Protein AF-A0A550H4Y6-F1 (afdb_monomer_lite)

Radius of gyration: 12.92 Å; chains: 1; bounding box: 31×26×28 Å

Sequence (74 aa):
MASTDPVAVDYWASKNILCQLASENGDNISTMDPDNTSTGEFGDWLRLSMDELNAAGYPFTIDPEKISVYVDSK

Structure (mmCIF, N/CA/C/O backbone):
data_AF-A0A550H4Y6-F1
#
_entry.id   AF-A0A550H4Y6-F1
#
loop_
_atom_site.group_PDB
_atom_site.id
_atom_site.type_symbol
_atom_site.label_atom_id
_atom_site.label_alt_id
_atom_site.label_comp_id
_atom_site.label_asym_id
_atom_site.label_entity_id
_atom_site.label_seq_id
_atom_site.pdbx_PDB_ins_code
_atom_site.Cartn_x
_atom_site.Cartn_y
_atom_site.Cartn_z
_atom_site.occupancy
_atom_site.B_iso_or_equiv
_atom_site.auth_seq_id
_atom_site.auth_comp_id
_atom_site.auth_asym_id
_atom_site.auth_atom_id
_atom_site.pdbx_PDB_model_num
ATOM 1 N N . MET A 1 1 ? -0.256 7.185 13.172 1.00 52.88 1 MET A N 1
ATOM 2 C CA . MET A 1 1 ? -0.777 5.813 13.377 1.00 52.88 1 MET A CA 1
ATOM 3 C C . MET A 1 1 ? -0.075 4.774 12.504 1.00 52.88 1 MET A C 1
ATOM 5 O O . MET A 1 1 ? -0.396 3.605 12.634 1.00 52.88 1 MET A O 1
ATOM 9 N N . ALA A 1 2 ? 0.928 5.145 11.694 1.00 57.59 2 ALA A N 1
ATOM 10 C CA . ALA A 1 2 ? 1.660 4.165 10.896 1.00 57.59 2 ALA A CA 1
ATOM 11 C C . ALA A 1 2 ? 2.342 3.080 11.759 1.00 57.59 2 ALA A C 1
ATOM 13 O O . ALA A 1 2 ? 2.226 1.910 11.452 1.00 57.59 2 ALA A O 1
ATOM 14 N N . SER A 1 3 ? 2.946 3.401 12.914 1.00 65.44 3 SER A N 1
ATOM 15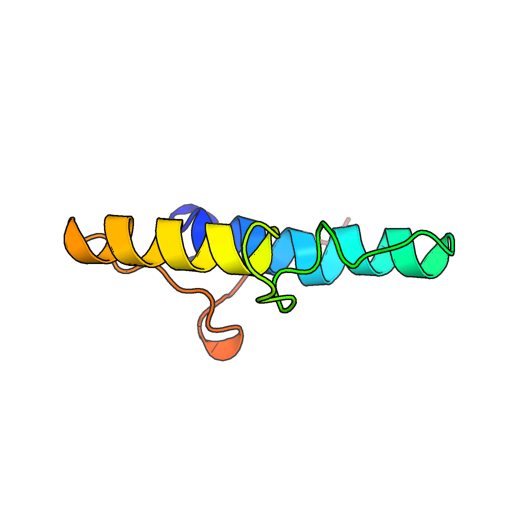 C CA . SER A 1 3 ? 3.671 2.373 13.697 1.00 65.44 3 SER A CA 1
ATOM 16 C C . SER A 1 3 ? 2.808 1.227 14.256 1.00 65.44 3 SER A C 1
ATOM 18 O O . SER A 1 3 ? 3.364 0.253 14.751 1.00 65.44 3 SER A O 1
ATOM 20 N N . THR A 1 4 ? 1.477 1.350 14.246 1.00 81.94 4 THR A N 1
ATOM 21 C CA . THR A 1 4 ? 0.533 0.302 14.678 1.00 81.94 4 THR A CA 1
ATOM 22 C C . THR A 1 4 ? -0.224 -0.331 13.514 1.00 81.94 4 THR A C 1
ATOM 24 O O . THR A 1 4 ? -0.956 -1.291 13.727 1.00 81.94 4 THR A O 1
ATOM 27 N N . ASP A 1 5 ? -0.069 0.222 12.314 1.00 91.50 5 ASP A N 1
ATOM 28 C CA . ASP A 1 5 ? -0.709 -0.222 11.085 1.00 91.50 5 ASP A CA 1
ATOM 29 C C . ASP A 1 5 ? 0.395 -0.647 10.097 1.00 91.50 5 ASP A C 1
ATOM 31 O O . ASP A 1 5 ? 0.967 0.198 9.400 1.00 91.50 5 ASP A O 1
ATOM 35 N N . PRO A 1 6 ? 0.754 -1.944 10.061 1.00 92.12 6 PRO A N 1
ATOM 36 C CA . PRO A 1 6 ? 1.810 -2.437 9.182 1.00 92.12 6 PRO A CA 1
ATOM 37 C C . PRO A 1 6 ? 1.476 -2.224 7.699 1.00 92.12 6 PRO A C 1
ATOM 39 O O . PRO A 1 6 ? 2.379 -1.952 6.914 1.00 92.12 6 PRO A O 1
ATOM 42 N N . VAL A 1 7 ? 0.192 -2.252 7.324 1.00 95.38 7 VAL A N 1
ATOM 43 C CA . VAL A 1 7 ? -0.257 -1.997 5.947 1.00 95.38 7 VAL A CA 1
ATOM 44 C C . VAL A 1 7 ? 0.046 -0.551 5.555 1.00 95.38 7 VAL A C 1
ATOM 46 O O . VAL A 1 7 ? 0.603 -0.300 4.486 1.00 95.38 7 VAL A O 1
ATOM 49 N N . ALA A 1 8 ? -0.259 0.403 6.438 1.00 95.19 8 ALA A N 1
ATOM 50 C CA . ALA A 1 8 ? 0.048 1.813 6.224 1.00 95.19 8 ALA A CA 1
ATOM 51 C C . ALA A 1 8 ? 1.556 2.074 6.093 1.00 95.19 8 ALA A C 1
ATOM 53 O O . ALA A 1 8 ? 1.970 2.914 5.289 1.00 95.19 8 ALA A O 1
ATOM 54 N N . VAL A 1 9 ? 2.380 1.376 6.883 1.00 94.19 9 VAL A N 1
ATOM 55 C CA . VAL A 1 9 ? 3.846 1.486 6.811 1.00 94.19 9 VAL A CA 1
ATOM 56 C C . VAL A 1 9 ? 4.358 0.962 5.481 1.00 94.19 9 VAL A C 1
ATOM 58 O O . VAL A 1 9 ? 5.092 1.682 4.806 1.00 94.19 9 VAL A O 1
ATOM 61 N N . ASP A 1 10 ? 3.943 -0.240 5.086 1.00 95.12 10 ASP A N 1
ATOM 62 C CA . ASP A 1 10 ? 4.386 -0.869 3.843 1.00 95.12 10 ASP A CA 1
ATOM 63 C C . ASP A 1 10 ? 3.946 -0.059 2.621 1.00 95.12 10 ASP A C 1
ATOM 65 O O . ASP A 1 10 ? 4.753 0.186 1.720 1.00 95.12 10 ASP A O 1
ATOM 69 N N . TYR A 1 11 ? 2.707 0.445 2.620 1.00 96.25 11 TYR A N 1
ATOM 70 C CA . TYR A 1 11 ? 2.210 1.346 1.582 1.00 96.25 11 TYR A CA 1
ATOM 71 C C . TYR A 1 11 ? 3.067 2.616 1.491 1.00 96.25 11 TYR A C 1
ATOM 73 O O . TYR A 1 11 ? 3.573 2.969 0.422 1.00 96.25 11 TYR A O 1
ATOM 81 N N . TRP A 1 12 ? 3.258 3.315 2.615 1.00 95.19 12 TRP A N 1
ATOM 82 C CA . TRP A 1 12 ? 3.950 4.600 2.619 1.00 95.19 12 TRP A CA 1
ATOM 83 C C . TRP A 1 12 ? 5.434 4.463 2.280 1.00 95.19 12 TRP A C 1
ATOM 85 O O . TRP A 1 12 ? 5.936 5.243 1.471 1.00 95.19 12 TRP A O 1
ATOM 95 N N . ALA A 1 13 ? 6.126 3.480 2.859 1.00 95.06 13 ALA A N 1
ATOM 96 C CA . ALA A 1 13 ? 7.551 3.263 2.631 1.00 95.06 13 ALA A CA 1
ATOM 97 C C . ALA A 1 13 ? 7.826 2.820 1.190 1.00 95.06 13 ALA A C 1
ATOM 99 O O . ALA A 1 13 ? 8.741 3.343 0.550 1.00 95.06 13 ALA A O 1
ATOM 100 N N . SER A 1 14 ? 7.006 1.917 0.645 1.00 96.44 14 SER A N 1
ATOM 101 C CA . SER A 1 14 ? 7.173 1.467 -0.739 1.00 96.44 14 SER A CA 1
ATOM 102 C C . SER A 1 14 ? 6.962 2.615 -1.718 1.00 96.44 14 SER A C 1
ATOM 104 O O . SER A 1 14 ? 7.790 2.821 -2.601 1.00 96.44 14 SER A O 1
ATOM 106 N N . LYS A 1 15 ? 5.921 3.430 -1.514 1.00 95.50 15 LYS A N 1
ATOM 107 C CA . LYS A 1 15 ? 5.597 4.561 -2.391 1.00 95.50 15 LYS A CA 1
ATOM 108 C C . LYS A 1 15 ? 6.599 5.713 -2.306 1.00 95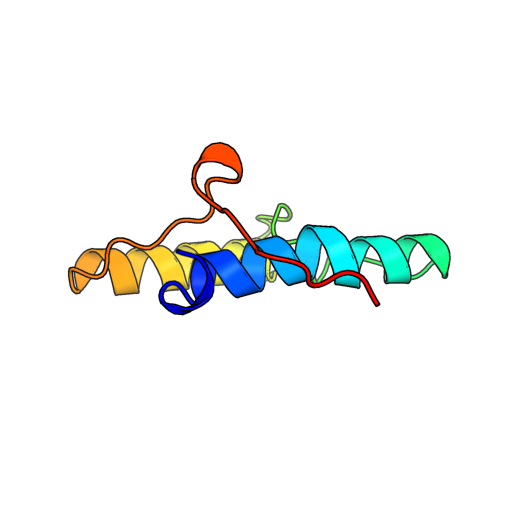.50 15 LYS A C 1
ATOM 110 O O . LYS A 1 15 ? 7.057 6.202 -3.332 1.00 95.50 15 LYS A O 1
ATOM 115 N N . ASN A 1 16 ? 6.929 6.158 -1.093 1.00 94.62 16 ASN A N 1
ATOM 116 C CA . ASN A 1 16 ? 7.669 7.408 -0.875 1.00 94.62 16 ASN A CA 1
ATOM 117 C C . ASN A 1 16 ? 9.179 7.212 -0.704 1.00 94.62 16 ASN A C 1
ATOM 119 O O . ASN A 1 16 ? 9.909 8.194 -0.689 1.00 94.62 16 ASN A O 1
ATOM 123 N N . ILE A 1 17 ? 9.657 5.976 -0.531 1.00 94.94 17 ILE A N 1
ATOM 124 C CA . ILE A 1 17 ? 11.090 5.693 -0.391 1.00 94.94 17 ILE A CA 1
ATOM 125 C C . ILE A 1 17 ? 11.539 4.749 -1.502 1.00 94.94 17 ILE A C 1
ATOM 127 O O . ILE A 1 17 ? 12.375 5.128 -2.317 1.00 94.94 17 ILE A O 1
ATOM 131 N N . LEU A 1 18 ? 10.988 3.532 -1.560 1.00 95.50 18 LEU A N 1
ATOM 132 C CA . LEU A 1 18 ? 11.508 2.495 -2.459 1.00 95.50 18 LEU A CA 1
ATOM 133 C C . LEU A 1 18 ? 11.269 2.834 -3.932 1.00 95.50 18 LEU A C 1
ATOM 135 O O . LEU A 1 18 ? 12.224 2.878 -4.702 1.00 95.50 18 LEU A O 1
ATOM 139 N N . CYS A 1 19 ?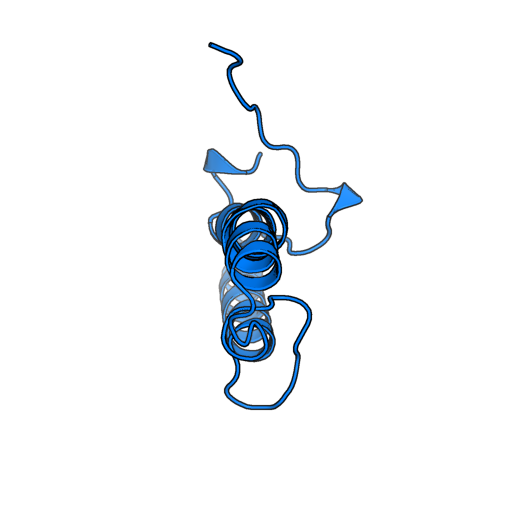 10.025 3.140 -4.310 1.00 96.50 19 CYS A N 1
ATOM 140 C CA . CYS A 1 19 ? 9.680 3.514 -5.682 1.00 96.50 19 CYS A CA 1
ATOM 141 C C . CYS A 1 19 ? 10.397 4.793 -6.110 1.00 96.50 19 CYS A C 1
ATOM 143 O O . CYS A 1 19 ? 10.852 4.883 -7.248 1.00 96.50 19 CYS A O 1
ATOM 145 N N . GLN A 1 20 ? 10.538 5.762 -5.200 1.00 94.94 20 GLN A N 1
ATOM 146 C CA . GLN A 1 20 ? 11.260 6.995 -5.489 1.00 94.94 20 GLN A CA 1
ATOM 147 C C . GLN A 1 20 ? 12.733 6.710 -5.821 1.00 94.94 20 GLN A C 1
ATOM 149 O O . GLN A 1 20 ? 13.196 7.078 -6.897 1.00 94.94 20 GLN A O 1
ATOM 154 N N . 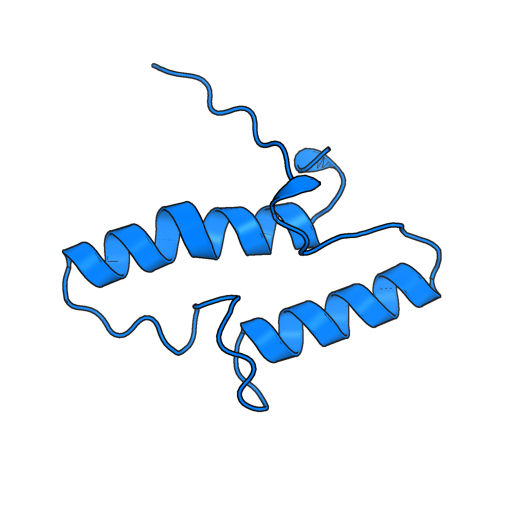LEU A 1 21 ? 13.449 5.997 -4.947 1.00 96.44 21 LEU A N 1
ATOM 155 C CA . LEU A 1 21 ? 14.867 5.683 -5.150 1.00 96.44 21 LEU A CA 1
ATOM 156 C C . LEU A 1 21 ? 15.101 4.770 -6.361 1.00 96.44 21 LEU A C 1
ATOM 158 O O . LEU A 1 21 ? 16.038 4.985 -7.126 1.00 96.44 21 LEU A O 1
ATOM 162 N N . ALA A 1 22 ? 14.248 3.764 -6.558 1.00 95.62 22 ALA A N 1
ATOM 163 C CA . ALA A 1 22 ? 14.319 2.879 -7.717 1.00 95.62 22 ALA A CA 1
ATOM 164 C C . ALA A 1 22 ? 14.099 3.662 -9.021 1.00 95.62 22 ALA A C 1
ATOM 166 O O . ALA A 1 22 ? 14.875 3.518 -9.964 1.00 95.62 22 ALA A O 1
ATOM 167 N N . SER A 1 23 ? 13.111 4.562 -9.057 1.00 94.44 23 SER A N 1
ATOM 168 C CA . SER A 1 23 ? 12.881 5.428 -10.216 1.00 94.44 23 SER A CA 1
ATOM 169 C C . SER A 1 23 ? 14.057 6.373 -10.481 1.00 94.44 23 SER A C 1
ATOM 171 O O . SER A 1 23 ? 14.385 6.603 -11.644 1.00 94.44 23 SER A O 1
ATOM 173 N N . GLU A 1 24 ? 14.695 6.920 -9.443 1.00 95.31 24 GLU A N 1
ATOM 174 C CA . GLU A 1 24 ? 15.889 7.771 -9.571 1.00 95.31 24 GLU A CA 1
ATOM 175 C C . GLU A 1 24 ? 17.095 6.995 -10.127 1.00 95.31 24 GLU A C 1
ATOM 177 O O . GLU A 1 24 ? 17.886 7.546 -10.895 1.00 95.31 24 GLU A O 1
ATOM 182 N N . ASN A 1 25 ? 17.197 5.702 -9.808 1.00 95.19 25 ASN A N 1
ATOM 183 C CA . ASN A 1 25 ? 18.217 4.797 -10.343 1.00 95.19 25 ASN A CA 1
ATOM 184 C C . ASN A 1 25 ? 17.876 4.227 -11.735 1.00 95.19 25 ASN A C 1
ATOM 186 O O . ASN A 1 25 ? 18.731 3.597 -12.359 1.00 95.19 25 ASN A O 1
ATOM 190 N N . GLY A 1 26 ? 16.661 4.457 -12.245 1.00 94.06 26 GLY A N 1
ATOM 191 C CA . GLY A 1 26 ? 16.188 3.907 -13.520 1.00 94.06 26 GLY A CA 1
ATOM 192 C C . GLY A 1 26 ? 15.741 2.441 -13.453 1.00 94.06 26 GLY A C 1
ATOM 193 O O . GLY A 1 26 ? 15.641 1.789 -14.494 1.00 94.06 26 GLY A O 1
ATOM 194 N N . ASP A 1 27 ? 15.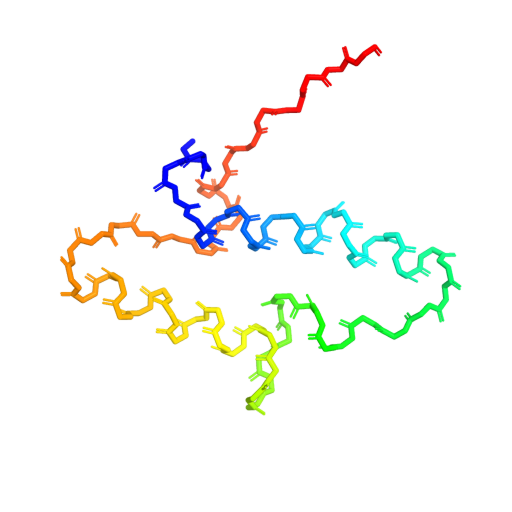471 1.926 -12.254 1.00 94.62 27 ASP A N 1
ATOM 195 C CA . ASP A 1 27 ? 14.970 0.573 -12.025 1.00 94.62 27 ASP A CA 1
ATOM 196 C C . ASP A 1 27 ? 13.455 0.473 -12.276 1.00 94.62 27 ASP A C 1
ATOM 198 O O . ASP A 1 27 ? 12.702 1.449 -12.215 1.00 94.62 27 ASP A O 1
ATOM 202 N N . ASN A 1 28 ? 12.981 -0.745 -12.545 1.00 92.31 28 ASN A N 1
ATOM 203 C CA . ASN A 1 28 ? 11.556 -1.014 -12.712 1.00 92.31 28 ASN A CA 1
ATOM 204 C C . ASN A 1 28 ? 10.849 -1.093 -11.347 1.00 92.31 28 ASN A C 1
ATOM 206 O O . ASN A 1 28 ? 11.146 -1.973 -10.542 1.00 92.31 28 ASN A O 1
ATOM 210 N N . ILE A 1 29 ? 9.867 -0.216 -11.130 1.00 95.44 29 ILE A N 1
ATOM 211 C CA . ILE A 1 29 ? 9.088 -0.134 -9.884 1.00 95.44 29 ILE A CA 1
ATOM 212 C C . ILE A 1 29 ? 7.828 -1.006 -9.866 1.00 95.44 29 ILE A C 1
ATOM 214 O O . ILE A 1 29 ? 7.233 -1.178 -8.809 1.00 95.44 29 ILE A O 1
ATOM 218 N N . SER A 1 30 ? 7.409 -1.569 -11.004 1.00 90.94 30 SER A N 1
ATOM 219 C CA . SER A 1 30 ? 6.100 -2.236 -11.137 1.00 90.94 30 SER A CA 1
ATOM 220 C C . SER A 1 30 ? 5.849 -3.326 -10.093 1.00 90.94 30 SER A C 1
ATOM 222 O O . SER A 1 30 ? 4.729 -3.438 -9.605 1.00 90.94 30 SER A O 1
ATOM 224 N N . THR A 1 31 ? 6.877 -4.073 -9.690 1.00 90.88 31 THR A N 1
ATOM 225 C CA . THR A 1 31 ? 6.736 -5.176 -8.728 1.00 90.88 31 THR A CA 1
ATOM 226 C C . THR A 1 31 ? 6.671 -4.735 -7.267 1.00 90.88 31 THR A C 1
ATOM 228 O O . THR A 1 31 ? 6.385 -5.554 -6.400 1.00 90.88 31 THR A O 1
ATOM 231 N N . MET A 1 32 ? 6.988 -3.473 -6.966 1.00 93.44 32 MET A N 1
ATOM 232 C CA . MET A 1 32 ? 7.003 -2.919 -5.603 1.00 93.44 32 MET A CA 1
ATOM 233 C C . MET A 1 32 ? 6.096 -1.697 -5.438 1.00 93.44 32 MET A C 1
ATOM 235 O O . MET A 1 32 ? 5.963 -1.181 -4.332 1.00 93.44 32 MET A O 1
ATOM 239 N N . ASP A 1 33 ? 5.490 -1.220 -6.523 1.00 96.62 33 ASP A N 1
ATOM 240 C CA . ASP A 1 33 ? 4.561 -0.101 -6.496 1.00 96.62 33 ASP A CA 1
ATOM 241 C C . ASP A 1 33 ? 3.259 -0.524 -5.791 1.00 96.62 33 ASP A C 1
ATOM 243 O O . ASP A 1 33 ? 2.541 -1.393 -6.298 1.00 96.62 33 ASP A O 1
ATOM 247 N N . PRO A 1 34 ? 2.921 0.066 -4.628 1.00 97.06 34 PRO A N 1
ATOM 248 C CA . PRO A 1 34 ? 1.683 -0.261 -3.925 1.00 97.06 34 PRO A CA 1
ATOM 249 C C . PRO A 1 34 ? 0.414 0.176 -4.681 1.00 97.06 34 PRO A C 1
ATOM 251 O O . PRO A 1 34 ? -0.690 -0.285 -4.358 1.00 97.06 34 PRO A O 1
ATOM 254 N N . ASP A 1 35 ? 0.540 1.046 -5.688 1.00 96.88 35 ASP A N 1
ATOM 255 C CA . ASP A 1 35 ? -0.562 1.425 -6.572 1.00 96.88 35 ASP A CA 1
ATOM 256 C C . ASP A 1 35 ? -0.752 0.436 -7.733 1.00 96.88 35 ASP A C 1
ATOM 258 O O . ASP A 1 35 ? -1.834 0.396 -8.329 1.00 96.88 35 ASP A O 1
ATOM 262 N N . ASN A 1 36 ? 0.246 -0.404 -8.036 1.00 96.75 36 ASN A N 1
ATOM 263 C CA . ASN A 1 36 ? 0.096 -1.448 -9.041 1.00 96.75 36 ASN A CA 1
ATOM 264 C C . ASN A 1 36 ? -0.772 -2.593 -8.500 1.00 96.75 36 ASN A C 1
ATOM 266 O O . ASN A 1 36 ? -0.346 -3.406 -7.683 1.00 96.75 36 ASN A O 1
ATOM 270 N N . THR A 1 37 ? -2.003 -2.661 -9.001 1.00 96.56 37 THR A N 1
ATOM 271 C CA . THR A 1 37 ? -3.034 -3.639 -8.609 1.00 96.56 37 THR A CA 1
ATOM 272 C C . THR A 1 37 ? -3.158 -4.809 -9.582 1.00 96.56 37 THR A C 1
ATOM 274 O O . THR A 1 37 ? -4.160 -5.521 -9.584 1.00 96.56 37 THR A O 1
ATOM 277 N N . SER A 1 38 ? -2.154 -5.015 -10.436 1.00 96.56 38 SER A N 1
ATOM 278 C CA . SER A 1 38 ? -2.108 -6.206 -11.283 1.00 96.56 38 SER A CA 1
ATOM 279 C C . SER A 1 38 ? -2.038 -7.462 -10.412 1.00 96.56 38 SER A C 1
ATOM 281 O O . SER A 1 38 ? -1.330 -7.489 -9.407 1.00 96.56 38 SER A O 1
ATOM 283 N N . THR A 1 39 ? -2.779 -8.504 -10.792 1.00 95.88 39 THR A N 1
ATOM 284 C CA . THR A 1 39 ? -2.906 -9.717 -9.977 1.00 95.88 39 THR A CA 1
ATOM 285 C C . THR A 1 39 ? -1.548 -10.336 -9.663 1.00 95.88 39 THR A C 1
ATOM 287 O O . THR A 1 39 ? -0.776 -10.639 -10.573 1.00 95.88 39 THR A O 1
ATOM 290 N N . GLY A 1 40 ? -1.293 -10.575 -8.378 1.00 93.12 40 GLY A N 1
ATOM 291 C CA . GLY A 1 40 ? -0.050 -11.170 -7.894 1.00 93.12 40 GLY A CA 1
ATOM 292 C C . GLY A 1 40 ? 1.108 -10.187 -7.694 1.00 93.12 40 GLY A C 1
ATOM 293 O O . GLY A 1 40 ? 2.161 -10.618 -7.221 1.00 93.12 40 GLY A O 1
ATOM 294 N N . GLU A 1 41 ? 0.923 -8.903 -8.004 1.00 95.44 41 GLU A N 1
ATOM 295 C CA . GLU A 1 41 ? 1.887 -7.843 -7.697 1.00 95.44 41 GLU A CA 1
ATOM 296 C C . GLU A 1 41 ? 1.719 -7.320 -6.266 1.00 95.44 41 GLU A C 1
ATOM 298 O O . GLU A 1 41 ? 0.747 -7.620 -5.565 1.00 95.44 41 GLU A O 1
ATOM 303 N N . PHE A 1 42 ? 2.678 -6.511 -5.815 1.00 96.62 42 PHE A N 1
ATOM 304 C CA . PHE A 1 42 ? 2.708 -6.013 -4.443 1.00 96.62 42 PHE A CA 1
ATOM 305 C C . PHE A 1 42 ? 1.431 -5.266 -4.028 1.00 96.62 42 PHE A C 1
ATOM 307 O O . PHE A 1 42 ? 0.877 -5.561 -2.968 1.00 96.62 42 PHE A O 1
ATOM 314 N N . GLY A 1 43 ? 0.920 -4.346 -4.853 1.00 97.19 43 GLY A N 1
ATOM 315 C CA . GLY A 1 43 ? -0.289 -3.587 -4.523 1.00 97.19 43 GLY A CA 1
ATOM 316 C C . GLY A 1 43 ? -1.563 -4.438 -4.437 1.00 97.19 43 GLY A C 1
ATOM 317 O O . GLY A 1 43 ? -2.485 -4.071 -3.702 1.00 97.19 43 GLY A O 1
ATOM 318 N N . ASP A 1 44 ? -1.620 -5.576 -5.134 1.00 97.25 44 ASP A N 1
ATOM 319 C CA . ASP A 1 44 ? -2.708 -6.558 -5.025 1.00 97.25 44 ASP A CA 1
ATOM 320 C C . ASP A 1 44 ? -2.623 -7.317 -3.690 1.00 97.25 44 ASP A C 1
ATOM 322 O O . ASP A 1 44 ? -3.550 -7.276 -2.877 1.00 97.25 44 ASP A O 1
ATOM 326 N N . TRP A 1 45 ? -1.458 -7.897 -3.381 1.00 97.38 45 TRP A N 1
ATOM 327 C CA . TRP A 1 45 ? -1.234 -8.598 -2.111 1.00 97.38 45 TRP A CA 1
ATOM 328 C C . TRP A 1 45 ? -1.411 -7.710 -0.882 1.00 97.38 45 TRP A C 1
ATOM 330 O O . TRP A 1 45 ? -1.913 -8.175 0.145 1.00 97.38 45 TRP A O 1
ATOM 340 N N . LEU A 1 46 ? -1.028 -6.437 -0.974 1.00 97.38 46 LEU A N 1
ATOM 341 C CA . LEU A 1 46 ? -1.191 -5.474 0.109 1.00 97.38 46 LEU A CA 1
ATOM 342 C C . LEU A 1 46 ? -2.673 -5.241 0.438 1.00 97.38 46 LEU A C 1
ATOM 344 O O . LEU A 1 46 ? -3.037 -5.181 1.611 1.00 97.38 46 LEU A O 1
ATOM 348 N N . ARG A 1 47 ? -3.538 -5.169 -0.584 1.00 97.62 47 ARG A N 1
ATOM 349 C CA . ARG A 1 47 ? -4.995 -5.036 -0.415 1.00 97.62 47 ARG A CA 1
ATOM 350 C C . ARG A 1 47 ? -5.613 -6.304 0.153 1.00 97.62 47 ARG A C 1
ATOM 352 O O . ARG A 1 47 ? -6.346 -6.212 1.128 1.00 97.62 47 ARG A O 1
ATOM 359 N N . LEU A 1 48 ? -5.239 -7.471 -0.373 1.00 97.81 48 LEU A N 1
ATOM 360 C CA . LEU A 1 48 ? -5.684 -8.758 0.172 1.00 97.81 48 LEU A CA 1
ATOM 361 C C . LEU A 1 48 ? -5.300 -8.900 1.651 1.00 97.81 48 LEU A C 1
ATOM 363 O O . LEU A 1 48 ? -6.124 -9.272 2.477 1.00 97.81 48 LEU A O 1
ATOM 367 N N . SER A 1 49 ? -4.069 -8.533 2.008 1.00 96.62 49 SER A N 1
ATOM 368 C CA . SER A 1 49 ? -3.602 -8.572 3.399 1.00 96.62 49 SER A CA 1
ATOM 369 C C . SER A 1 49 ? -4.380 -7.600 4.291 1.00 96.62 49 SER A C 1
ATOM 371 O O . SER A 1 49 ? -4.753 -7.949 5.410 1.00 96.62 49 SER A O 1
ATOM 373 N N . MET A 1 50 ? -4.644 -6.386 3.797 1.00 97.19 50 MET A N 1
ATOM 374 C CA . MET A 1 50 ? -5.456 -5.388 4.491 1.00 97.19 50 MET A CA 1
ATOM 375 C C . MET A 1 50 ? -6.885 -5.887 4.729 1.00 97.19 50 MET A C 1
ATOM 377 O O . MET A 1 50 ? -7.402 -5.720 5.832 1.00 97.19 50 MET A O 1
ATOM 381 N N . ASP A 1 51 ? -7.509 -6.502 3.726 1.00 97.81 51 ASP A N 1
ATOM 382 C CA . ASP A 1 51 ? -8.876 -7.014 3.817 1.00 97.81 51 ASP A CA 1
ATOM 383 C C . ASP A 1 51 ? -8.992 -8.106 4.891 1.00 97.81 51 ASP A C 1
ATOM 385 O O . ASP A 1 51 ? -9.893 -8.030 5.731 1.00 97.81 51 ASP A O 1
ATOM 389 N N . GLU A 1 52 ? -8.028 -9.030 4.978 1.00 97.81 52 GLU A N 1
ATOM 390 C CA . GLU A 1 52 ? -8.066 -10.079 6.009 1.00 97.81 52 GLU A CA 1
ATOM 391 C C . GLU A 1 52 ? -7.825 -9.532 7.419 1.00 97.81 52 GLU A C 1
ATOM 393 O O . GLU A 1 52 ? -8.445 -9.981 8.388 1.00 97.81 52 GLU A O 1
ATOM 398 N N . LEU A 1 53 ? -6.960 -8.524 7.554 1.00 96.44 53 LEU A N 1
ATOM 399 C CA . LEU A 1 53 ? -6.722 -7.848 8.832 1.00 96.44 53 LEU A CA 1
ATOM 400 C C . LEU A 1 53 ? -7.958 -7.050 9.273 1.00 96.44 53 LEU A C 1
ATOM 402 O O . LEU A 1 53 ? -8.364 -7.132 10.437 1.00 96.44 53 LEU A O 1
ATOM 406 N N . ASN A 1 54 ? -8.615 -6.363 8.338 1.00 96.44 54 ASN A N 1
ATOM 407 C CA . ASN A 1 54 ? -9.875 -5.667 8.580 1.00 96.44 54 ASN A CA 1
ATOM 408 C C . ASN A 1 54 ? -10.994 -6.646 8.969 1.00 96.44 54 ASN A C 1
ATOM 410 O O . ASN A 1 54 ? -11.747 -6.370 9.907 1.00 96.44 54 ASN A O 1
ATOM 414 N N . ALA A 1 55 ? -11.074 -7.815 8.326 1.00 97.12 55 ALA A N 1
ATOM 415 C CA . ALA A 1 55 ? -12.026 -8.870 8.677 1.00 97.12 55 ALA A CA 1
ATOM 416 C C . ALA A 1 55 ? -11.797 -9.425 10.096 1.00 97.12 55 ALA A C 1
ATOM 418 O O . ALA A 1 55 ? -12.754 -9.796 10.779 1.00 97.12 55 ALA A O 1
ATOM 419 N N . ALA A 1 56 ? -10.550 -9.425 10.574 1.00 97.00 56 ALA A N 1
ATOM 420 C CA . ALA A 1 56 ? -10.190 -9.776 11.947 1.00 97.00 56 ALA A CA 1
ATOM 421 C C . ALA A 1 56 ? -10.407 -8.633 12.967 1.00 97.00 56 ALA A C 1
ATOM 423 O O . ALA A 1 56 ? -10.184 -8.829 14.163 1.00 97.00 56 ALA A O 1
ATOM 424 N N . GLY A 1 57 ? -10.868 -7.457 12.525 1.00 96.12 57 GLY A N 1
ATOM 425 C CA . GLY A 1 57 ? -11.172 -6.307 13.381 1.00 96.12 57 GLY A CA 1
ATOM 426 C C . GLY A 1 57 ? -10.004 -5.344 13.615 1.00 96.12 57 GLY A C 1
ATOM 427 O O . GLY A 1 57 ? -10.098 -4.494 14.502 1.00 96.12 57 GLY A O 1
ATOM 428 N N . TYR A 1 58 ? -8.919 -5.445 12.840 1.00 93.69 58 TYR A N 1
ATOM 429 C CA . TYR A 1 58 ? -7.821 -4.476 12.856 1.00 93.69 58 TYR A CA 1
ATOM 430 C C . TYR A 1 58 ? -8.089 -3.377 11.823 1.00 93.69 58 TYR A C 1
ATOM 432 O O . TYR A 1 58 ? -8.092 -3.691 10.641 1.00 93.69 58 TYR A O 1
ATOM 440 N N . PRO A 1 59 ? -8.315 -2.110 12.219 1.00 91.75 59 PRO A N 1
ATOM 441 C CA . PRO A 1 59 ? -8.721 -1.046 11.299 1.00 91.75 59 PRO A CA 1
ATOM 442 C C . PRO A 1 59 ? -7.516 -0.471 10.537 1.00 91.75 59 PRO A C 1
ATOM 444 O O . PRO A 1 59 ? -7.054 0.632 10.836 1.00 91.75 59 PRO A O 1
ATOM 447 N N . PHE A 1 60 ? -6.989 -1.235 9.586 1.00 94.69 60 PHE A N 1
ATOM 448 C CA . PHE A 1 60 ? -5.805 -0.875 8.808 1.00 94.69 60 PHE A CA 1
ATOM 449 C C . PHE A 1 60 ? -6.164 -0.218 7.476 1.00 94.69 60 PHE A C 1
ATOM 451 O O . PHE A 1 60 ? -7.266 -0.390 6.947 1.00 94.69 60 PHE A O 1
ATOM 458 N N . THR A 1 61 ? -5.241 0.584 6.941 1.00 94.19 61 THR A N 1
ATOM 459 C CA . THR A 1 61 ? -5.523 1.457 5.802 1.00 94.19 61 THR A CA 1
ATOM 460 C C . THR A 1 61 ? -4.362 1.583 4.818 1.00 94.19 61 THR A C 1
ATOM 462 O O . THR A 1 61 ? -3.203 1.723 5.195 1.00 94.19 61 THR A O 1
ATOM 465 N N . ILE A 1 62 ? -4.710 1.641 3.532 1.00 94.38 62 ILE A N 1
ATOM 466 C CA . ILE A 1 62 ? -3.838 2.097 2.434 1.00 94.38 62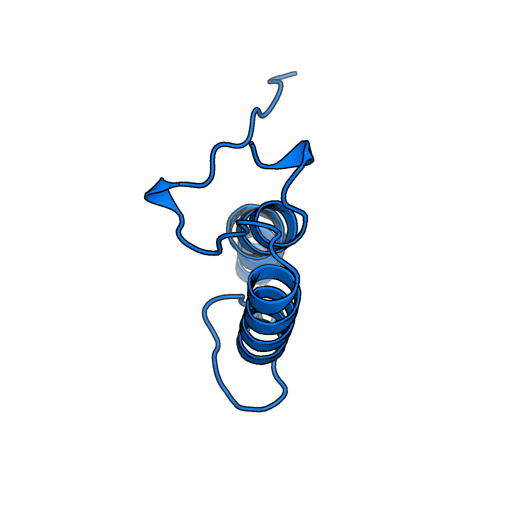 ILE A CA 1
ATOM 467 C C . ILE A 1 62 ? -4.166 3.525 1.974 1.00 94.38 62 ILE A C 1
ATOM 469 O O . ILE A 1 62 ? -3.550 4.038 1.046 1.00 94.38 62 ILE A O 1
ATOM 473 N N . ASP A 1 63 ? -5.169 4.166 2.580 1.00 93.31 63 ASP A N 1
ATOM 474 C CA . ASP A 1 63 ? -5.575 5.530 2.243 1.00 93.31 63 ASP A CA 1
ATOM 475 C C . ASP A 1 63 ? -4.478 6.530 2.654 1.00 93.31 63 ASP A C 1
ATOM 477 O O . ASP A 1 63 ? -4.293 6.749 3.857 1.00 93.31 63 ASP A O 1
ATOM 481 N N . PRO A 1 64 ? -3.767 7.163 1.701 1.00 87.69 64 PRO A N 1
ATOM 482 C CA . PRO A 1 64 ? -2.664 8.066 2.009 1.00 87.69 64 PRO A CA 1
ATOM 483 C C . PRO A 1 64 ? -3.089 9.265 2.864 1.00 87.69 64 PRO A C 1
ATOM 485 O O . PRO A 1 64 ? -2.267 9.765 3.625 1.00 87.69 64 PRO A O 1
ATOM 488 N N . GLU A 1 65 ? -4.353 9.699 2.808 1.00 89.00 65 GLU A N 1
ATOM 489 C CA . GLU A 1 65 ? -4.851 10.808 3.636 1.00 89.00 65 GLU A CA 1
ATOM 490 C C . GLU A 1 65 ? -4.986 10.420 5.115 1.00 89.00 65 GLU A C 1
ATOM 492 O O . GLU A 1 65 ? -4.963 11.276 6.001 1.00 89.00 65 GLU A O 1
ATOM 497 N N . LYS A 1 66 ? -5.094 9.118 5.400 1.00 87.81 66 LYS A N 1
ATOM 498 C CA . LYS A 1 66 ? -5.175 8.563 6.758 1.00 87.81 66 LYS A CA 1
ATOM 499 C C . LYS A 1 66 ? -3.821 8.090 7.284 1.00 87.81 66 LYS A C 1
ATOM 501 O O . LYS A 1 66 ? -3.710 7.729 8.459 1.00 87.81 66 LYS A O 1
ATOM 506 N N . ILE A 1 67 ? -2.787 8.098 6.442 1.00 89.50 67 ILE A N 1
ATOM 507 C CA . ILE A 1 67 ? -1.440 7.680 6.812 1.00 89.50 67 ILE A CA 1
ATOM 508 C C . ILE A 1 67 ? -0.630 8.907 7.228 1.00 89.50 67 ILE A C 1
ATOM 510 O O . ILE A 1 67 ? -0.404 9.837 6.463 1.00 89.50 67 ILE A O 1
ATOM 514 N N . SER A 1 68 ? -0.142 8.893 8.466 1.00 83.38 68 SER A N 1
ATOM 515 C CA . SER A 1 68 ? 0.812 9.890 8.961 1.00 83.38 68 SER A CA 1
ATOM 516 C C . SER A 1 68 ? 2.049 9.184 9.496 1.00 83.38 68 SER A C 1
ATOM 518 O O . SER A 1 68 ? 1.958 8.416 10.466 1.00 83.38 68 SER A O 1
ATOM 520 N N . VAL A 1 69 ? 3.187 9.462 8.860 1.00 81.00 69 VAL A N 1
ATOM 521 C CA . VAL A 1 69 ? 4.518 8.982 9.240 1.00 81.00 69 VAL A CA 1
ATOM 522 C C . VAL A 1 69 ? 5.321 10.159 9.778 1.00 81.00 69 VAL A C 1
ATOM 524 O O . VAL A 1 69 ? 5.397 11.209 9.146 1.00 81.00 69 VAL A O 1
ATOM 527 N N . TYR A 1 70 ? 5.901 9.987 10.965 1.00 80.31 70 TYR A N 1
ATOM 528 C CA . TYR A 1 70 ? 6.847 10.948 11.517 1.00 80.31 70 TYR A CA 1
ATOM 529 C C . TYR A 1 70 ? 8.241 10.601 11.004 1.00 80.31 70 TYR A C 1
ATOM 531 O O . TYR A 1 70 ? 8.749 9.516 11.288 1.00 80.31 70 TYR A O 1
ATOM 539 N N . VAL A 1 71 ? 8.837 11.510 10.239 1.00 74.06 71 VAL A N 1
ATOM 540 C CA . VAL A 1 71 ? 10.218 11.386 9.773 1.00 74.06 71 VAL A CA 1
ATOM 541 C C . VAL A 1 71 ? 11.053 12.336 10.615 1.00 74.06 71 VAL A C 1
ATOM 543 O O . VAL A 1 71 ? 10.913 13.554 10.501 1.00 74.06 71 VAL A O 1
ATOM 546 N N . ASP A 1 72 ? 11.883 11.778 11.492 1.00 76.94 72 ASP A N 1
ATOM 547 C CA . ASP A 1 72 ? 12.832 12.588 12.248 1.00 76.94 72 ASP A CA 1
ATOM 548 C C . ASP A 1 72 ? 13.887 13.138 11.281 1.00 76.94 72 ASP A C 1
ATOM 550 O O . ASP A 1 72 ? 14.493 12.393 10.504 1.00 76.94 72 ASP A O 1
ATOM 554 N N . SER A 1 73 ? 14.052 14.457 11.280 1.00 63.75 73 SER A N 1
ATOM 555 C CA . SER A 1 73 ? 15.013 15.136 10.415 1.00 63.75 73 SER A CA 1
ATOM 556 C C . SER A 1 73 ? 16.342 15.199 11.158 1.00 63.75 73 SER A C 1
ATOM 558 O O . SER A 1 73 ? 16.420 15.834 12.207 1.00 63.75 73 SER A O 1
ATOM 560 N N . LYS A 1 74 ? 17.367 14.519 10.635 1.00 53.09 74 LYS A N 1
ATOM 561 C CA . LYS A 1 74 ? 18.739 14.648 11.146 1.00 53.09 74 LYS A CA 1
ATOM 562 C C . LYS A 1 74 ? 19.354 15.998 10.806 1.00 53.09 74 LYS A C 1
ATOM 564 O O . LYS A 1 74 ? 19.098 16.489 9.684 1.00 53.09 74 LYS A O 1
#

pLDDT: mean 91.25, std 10.12, range [52.88, 97.81]

Secondary structure (DSSP, 8-state):
-GGG-HHHHHHHHIIIIIHHHHHHHT---TTT-TT--STTSHHHHHHHHHHHHHHTT------GGG--------

Foldseek 3Di:
DCVLAVLLVLLCCLAPPVLVVCVVVVHDSLQSHLPNCPPPGPVVVSVVVCVVCVVVVNNHDSPNVPRDDDDDDD